Protein AF-A9D8X7-F1 (afdb_monomer_lite)

Structure (mmCIF, N/CA/C/O backbone):
data_AF-A9D8X7-F1
#
_entry.id   AF-A9D8X7-F1
#
loop_
_atom_site.group_PDB
_atom_site.id
_atom_site.type_symbol
_atom_site.label_atom_id
_atom_site.label_alt_id
_atom_site.label_comp_id
_atom_site.label_asym_id
_atom_site.label_entity_id
_atom_site.label_seq_id
_atom_site.pdbx_PDB_ins_code
_atom_site.Cartn_x
_atom_site.Cartn_y
_atom_site.Cartn_z
_atom_site.occupancy
_atom_site.B_iso_or_equiv
_atom_site.auth_seq_id
_atom_site.auth_comp_id
_atom_site.auth_asym_id
_atom_site.auth_atom_id
_atom_site.pdbx_PDB_model_num
ATOM 1 N N . MET A 1 1 ? 6.550 5.483 -1.664 1.00 69.44 1 MET A N 1
ATOM 2 C CA . MET A 1 1 ? 6.994 4.582 -0.578 1.00 69.44 1 MET A CA 1
ATOM 3 C C . MET A 1 1 ? 7.989 3.590 -1.161 1.00 69.44 1 MET A C 1
ATOM 5 O O . MET A 1 1 ? 7.839 3.240 -2.322 1.00 69.44 1 MET A O 1
ATOM 9 N N . ALA A 1 2 ? 9.001 3.157 -0.411 1.00 82.88 2 ALA A N 1
ATOM 10 C CA . ALA A 1 2 ? 9.888 2.099 -0.896 1.00 82.88 2 ALA A CA 1
ATOM 11 C C . ALA A 1 2 ? 9.132 0.750 -0.947 1.00 82.88 2 ALA A C 1
ATOM 13 O O . ALA A 1 2 ? 8.409 0.448 0.009 1.00 82.88 2 ALA A O 1
ATOM 14 N N . PRO A 1 3 ? 9.303 -0.081 -1.994 1.00 83.12 3 PRO A N 1
ATOM 15 C CA . PRO A 1 3 ? 8.657 -1.395 -2.096 1.00 83.12 3 PRO A CA 1
ATOM 16 C C . PRO A 1 3 ? 8.888 -2.295 -0.877 1.00 83.12 3 PRO A C 1
ATOM 18 O O . PRO A 1 3 ? 8.006 -3.049 -0.474 1.00 83.12 3 PRO A O 1
ATOM 21 N N . THR A 1 4 ? 10.056 -2.177 -0.244 1.00 85.62 4 THR A N 1
ATOM 22 C CA . THR A 1 4 ? 10.438 -2.968 0.930 1.00 85.62 4 THR A CA 1
ATOM 23 C C . THR A 1 4 ? 9.498 -2.771 2.123 1.00 85.62 4 THR A C 1
ATOM 25 O O . THR A 1 4 ? 9.183 -3.741 2.810 1.00 85.62 4 THR A O 1
ATOM 28 N N . ALA A 1 5 ? 8.967 -1.562 2.329 1.00 86.50 5 ALA A N 1
ATOM 29 C CA . ALA A 1 5 ? 7.985 -1.317 3.387 1.00 86.50 5 ALA A CA 1
ATOM 30 C C . ALA A 1 5 ? 6.654 -2.033 3.104 1.00 86.50 5 ALA A C 1
ATOM 32 O O . ALA A 1 5 ? 6.089 -2.660 3.995 1.00 86.50 5 ALA A O 1
ATOM 33 N N . ILE A 1 6 ? 6.189 -2.013 1.850 1.00 88.25 6 ILE A N 1
ATOM 34 C CA . ILE A 1 6 ? 4.954 -2.707 1.455 1.00 88.25 6 ILE A CA 1
ATOM 35 C C . ILE A 1 6 ? 5.111 -4.222 1.588 1.00 88.25 6 ILE A C 1
ATOM 37 O O . ILE A 1 6 ? 4.191 -4.885 2.059 1.00 88.25 6 ILE A O 1
ATOM 41 N N . ARG A 1 7 ? 6.282 -4.778 1.251 1.00 87.31 7 ARG A N 1
ATOM 42 C CA . ARG A 1 7 ? 6.554 -6.210 1.454 1.00 87.31 7 ARG A CA 1
ATOM 43 C C . ARG A 1 7 ? 6.465 -6.617 2.922 1.00 87.31 7 ARG A C 1
ATOM 45 O O . ARG A 1 7 ? 5.914 -7.672 3.220 1.00 87.31 7 ARG A O 1
ATOM 52 N N . ALA A 1 8 ? 6.992 -5.795 3.829 1.00 90.31 8 ALA A N 1
ATOM 53 C CA . ALA A 1 8 ? 6.889 -6.058 5.262 1.00 90.31 8 ALA A CA 1
ATOM 54 C C . ALA A 1 8 ? 5.424 -6.047 5.726 1.00 90.31 8 ALA A C 1
ATOM 56 O O . ALA A 1 8 ? 4.999 -6.985 6.390 1.00 90.31 8 ALA A O 1
ATOM 57 N N . ILE A 1 9 ? 4.637 -5.057 5.285 1.00 90.19 9 ILE A N 1
ATOM 58 C CA . ILE A 1 9 ? 3.198 -4.985 5.585 1.00 90.19 9 ILE A CA 1
ATOM 59 C C . ILE A 1 9 ? 2.473 -6.222 5.049 1.00 90.19 9 ILE A C 1
ATOM 61 O O . ILE A 1 9 ? 1.745 -6.858 5.795 1.00 90.19 9 ILE A O 1
ATOM 65 N N . LYS A 1 10 ? 2.710 -6.617 3.793 1.00 90.25 10 LYS A N 1
ATOM 66 C CA . LYS A 1 10 ? 2.095 -7.814 3.199 1.00 90.25 10 LYS A CA 1
ATOM 67 C C . LYS A 1 10 ? 2.436 -9.094 3.963 1.00 90.25 10 LYS A C 1
ATOM 69 O O . LYS A 1 10 ? 1.606 -9.991 4.049 1.00 90.25 10 LYS A O 1
ATOM 74 N N . ARG A 1 11 ? 3.665 -9.221 4.466 1.00 91.12 11 ARG A N 1
ATOM 75 C CA . ARG A 1 11 ? 4.088 -10.402 5.230 1.00 91.12 11 ARG A CA 1
ATOM 76 C C . ARG A 1 11 ? 3.392 -10.471 6.587 1.00 91.12 11 ARG A C 1
ATOM 78 O O . ARG A 1 11 ? 2.997 -11.557 6.999 1.00 91.12 11 ARG A O 1
ATOM 85 N N . ASP A 1 12 ? 3.285 -9.334 7.264 1.00 92.75 12 ASP A N 1
ATOM 86 C CA . ASP A 1 12 ? 2.788 -9.268 8.637 1.00 92.75 12 ASP A CA 1
ATOM 87 C C . ASP A 1 12 ? 1.244 -9.156 8.683 1.00 92.75 12 ASP A C 1
ATOM 89 O O . ASP A 1 12 ? 0.626 -9.607 9.643 1.00 92.75 12 ASP A O 1
ATOM 93 N N . ASP A 1 13 ? 0.620 -8.623 7.627 1.00 91.44 13 ASP A N 1
ATOM 94 C CA . ASP A 1 13 ? -0.830 -8.532 7.415 1.00 91.44 13 ASP A CA 1
ATOM 95 C C . ASP A 1 13 ? -1.197 -8.883 5.956 1.00 91.44 13 ASP A C 1
ATOM 97 O O . ASP A 1 13 ? -1.517 -8.008 5.145 1.00 91.44 13 ASP A O 1
ATOM 101 N N . PRO A 1 14 ? -1.146 -10.171 5.576 1.00 90.50 14 PRO A N 1
ATOM 102 C CA . PRO A 1 14 ? -1.437 -10.604 4.209 1.00 90.50 14 PRO A CA 1
ATOM 103 C C . PRO A 1 14 ? -2.893 -10.361 3.801 1.00 90.50 14 PRO A C 1
ATOM 105 O O . PRO A 1 14 ? -3.178 -10.237 2.600 1.00 90.50 14 PRO A O 1
ATOM 108 N N . ASP A 1 15 ? -3.800 -10.267 4.777 1.00 90.88 15 ASP A N 1
ATOM 109 C CA . ASP A 1 15 ? -5.229 -10.046 4.572 1.00 90.88 15 ASP A CA 1
ATOM 110 C C . ASP A 1 15 ? -5.649 -8.573 4.576 1.00 90.88 15 ASP A C 1
ATOM 112 O O . ASP A 1 15 ? -6.746 -8.238 4.115 1.00 90.88 15 ASP A O 1
ATOM 116 N N . GLY A 1 16 ? -4.742 -7.667 4.939 1.00 87.94 16 GLY A N 1
ATOM 117 C CA . GLY A 1 16 ? -5.040 -6.242 4.997 1.00 87.94 16 GLY A CA 1
ATOM 118 C C . GLY A 1 16 ? -6.078 -5.926 6.075 1.00 87.94 16 GLY A C 1
ATOM 119 O O . GLY A 1 16 ? -6.882 -5.011 5.893 1.00 87.94 16 GLY A O 1
ATOM 120 N N . ASP A 1 17 ? -6.114 -6.694 7.163 1.00 90.25 17 ASP A N 1
ATOM 121 C CA . ASP A 1 17 ? -7.075 -6.517 8.248 1.00 90.25 17 ASP A CA 1
ATOM 122 C C . ASP A 1 17 ? -6.913 -5.152 8.926 1.00 90.25 17 A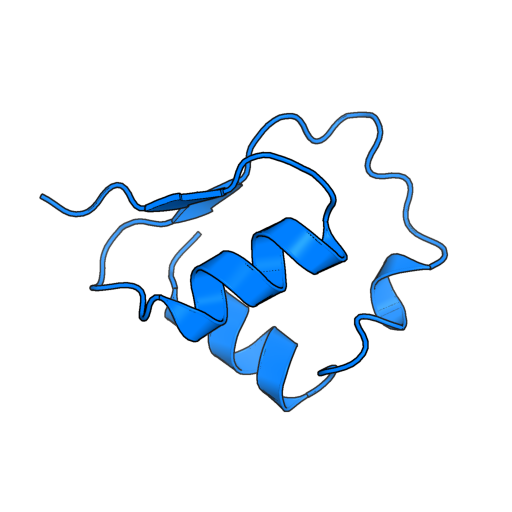SP A C 1
ATOM 124 O O . ASP A 1 17 ? -7.912 -4.551 9.330 1.00 90.25 17 ASP A O 1
ATOM 128 N N . PHE A 1 18 ? -5.698 -4.591 8.940 1.00 87.12 18 PHE A N 1
ATOM 129 C CA . PHE A 1 18 ? -5.452 -3.237 9.444 1.00 87.12 18 PHE A CA 1
ATOM 130 C C . PHE A 1 18 ? -6.077 -2.134 8.580 1.00 87.12 18 PHE A C 1
ATOM 132 O O . PHE A 1 18 ? -6.196 -1.001 9.040 1.00 87.12 18 PHE A O 1
ATOM 139 N N . LEU A 1 19 ? -6.492 -2.432 7.344 1.00 85.81 19 LEU A N 1
ATOM 140 C CA . LEU A 1 19 ? -7.140 -1.461 6.458 1.00 85.81 19 LEU A CA 1
ATOM 141 C C . LEU A 1 19 ? -8.659 -1.379 6.662 1.00 85.81 19 LEU A C 1
ATOM 143 O O . LEU A 1 19 ? -9.271 -0.445 6.149 1.00 85.81 19 LEU A O 1
ATOM 147 N N . ARG A 1 20 ? -9.282 -2.326 7.382 1.00 84.94 20 ARG A N 1
ATOM 148 C CA . ARG A 1 20 ? -10.753 -2.406 7.499 1.00 84.94 20 ARG A CA 1
ATOM 149 C C . ARG A 1 20 ? -11.382 -1.163 8.127 1.00 84.94 20 ARG A C 1
ATOM 151 O O . ARG A 1 20 ? -12.436 -0.737 7.666 1.00 84.94 20 ARG A O 1
ATOM 158 N N . ASP A 1 21 ? -10.711 -0.572 9.112 1.00 85.69 21 ASP A N 1
ATOM 159 C CA . ASP A 1 21 ? -11.220 0.574 9.880 1.00 85.69 21 ASP A CA 1
ATOM 160 C C . ASP A 1 21 ? -10.513 1.898 9.532 1.00 85.69 21 ASP A C 1
ATOM 162 O O . ASP A 1 21 ? -10.617 2.885 10.263 1.00 85.69 21 ASP A O 1
ATOM 166 N N . VAL A 1 22 ? -9.778 1.941 8.416 1.00 88.69 22 VAL A N 1
ATOM 167 C CA . VAL A 1 22 ? -9.032 3.128 7.978 1.00 88.69 22 VAL A CA 1
ATOM 168 C C . VAL A 1 22 ? -9.744 3.786 6.800 1.00 88.69 22 VAL A C 1
ATOM 170 O O . VAL A 1 22 ?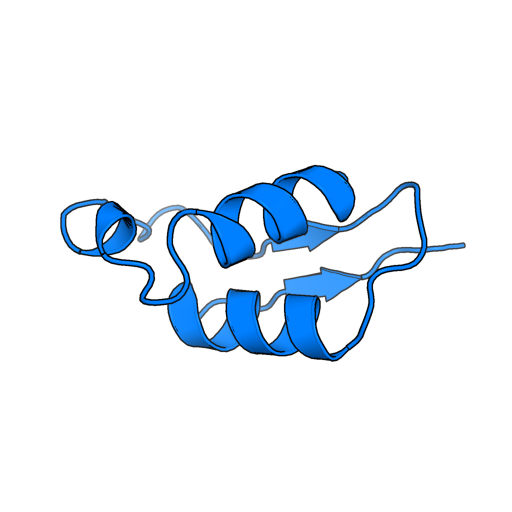 -9.922 3.178 5.745 1.00 88.69 22 VAL A O 1
ATOM 173 N N . ASP A 1 23 ? -10.105 5.064 6.943 1.00 88.81 23 ASP A N 1
ATOM 174 C CA . ASP A 1 23 ? -10.642 5.834 5.822 1.00 88.81 23 ASP A CA 1
ATOM 175 C C . ASP A 1 23 ? -9.533 6.202 4.821 1.00 88.81 23 ASP A C 1
ATOM 177 O O . ASP A 1 23 ? -8.662 7.034 5.080 1.00 88.81 23 ASP A O 1
ATOM 181 N N . LEU A 1 24 ? -9.589 5.582 3.641 1.00 89.69 24 LEU A N 1
ATOM 182 C CA . LEU A 1 24 ? -8.684 5.824 2.515 1.00 89.69 24 LEU A CA 1
ATOM 183 C C . LEU A 1 24 ? -9.294 6.749 1.449 1.00 89.69 24 LEU A C 1
ATOM 185 O O . LEU A 1 24 ? -8.791 6.812 0.322 1.00 89.69 24 LEU A O 1
ATOM 189 N N . SER A 1 25 ? -10.382 7.461 1.751 1.00 90.88 25 SER A N 1
ATOM 190 C CA . SER A 1 25 ? -11.060 8.367 0.814 1.00 90.88 25 SER A CA 1
ATOM 191 C C . SER A 1 25 ? -10.113 9.426 0.229 1.00 90.88 25 SER A C 1
ATOM 193 O O . SER A 1 25 ? -10.141 9.685 -0.977 1.00 90.88 25 SER A O 1
ATOM 195 N N . CYS A 1 26 ? -9.206 9.956 1.052 1.00 93.00 26 CYS A N 1
ATOM 196 C CA . CYS A 1 26 ? -8.188 10.932 0.658 1.00 93.00 26 CYS A CA 1
ATOM 197 C C . CYS A 1 26 ? -7.028 10.331 -0.153 1.00 93.00 26 CYS A C 1
ATOM 199 O O . CYS A 1 26 ? -6.330 11.063 -0.861 1.00 93.00 26 CYS A O 1
ATOM 201 N N . LEU A 1 27 ? -6.805 9.015 -0.080 1.00 92.75 27 LEU A N 1
ATOM 202 C CA . LEU A 1 27 ? -5.753 8.345 -0.838 1.00 92.75 27 LEU A CA 1
ATOM 203 C C . LEU A 1 27 ? -6.225 8.123 -2.281 1.00 92.75 27 LEU A C 1
ATOM 205 O O . LEU A 1 27 ? -7.204 7.419 -2.541 1.00 92.75 27 LEU A O 1
ATOM 209 N N . LYS A 1 28 ? -5.519 8.731 -3.239 1.00 92.88 28 LYS A N 1
ATOM 210 C CA . LYS A 1 28 ? -5.822 8.597 -4.674 1.00 92.88 28 LYS A CA 1
ATOM 211 C C . LYS A 1 28 ? -4.948 7.562 -5.366 1.00 92.88 28 LYS A C 1
ATOM 213 O O . LYS A 1 28 ? -5.464 6.767 -6.140 1.00 92.88 28 LYS A O 1
ATOM 218 N N . THR A 1 29 ? -3.648 7.575 -5.086 1.00 92.75 29 THR A N 1
ATOM 219 C CA . THR A 1 29 ? -2.655 6.740 -5.770 1.00 92.75 29 THR A CA 1
ATOM 220 C C . THR A 1 29 ? -1.488 6.470 -4.832 1.00 92.75 29 THR A C 1
ATOM 222 O O . THR A 1 29 ? -1.027 7.384 -4.145 1.00 92.75 29 THR A O 1
ATOM 225 N N . LEU A 1 30 ? -0.997 5.232 -4.819 1.00 90.88 30 LEU A N 1
ATOM 226 C CA . LEU A 1 30 ? 0.237 4.861 -4.133 1.00 90.88 30 LEU A CA 1
ATOM 227 C C . LEU A 1 30 ? 1.377 4.797 -5.152 1.00 90.88 30 LEU A C 1
ATOM 229 O O . LEU A 1 30 ? 1.298 4.053 -6.121 1.00 90.88 30 LEU A O 1
ATOM 233 N N . PHE A 1 31 ? 2.451 5.545 -4.918 1.00 90.75 31 PHE A N 1
ATOM 234 C CA . PHE A 1 31 ? 3.657 5.483 -5.746 1.00 90.75 31 PHE A CA 1
ATOM 235 C C . PHE A 1 31 ? 4.739 4.677 -5.033 1.00 90.75 31 PHE A C 1
ATOM 237 O O . PHE A 1 31 ? 5.077 4.979 -3.880 1.00 90.75 31 PHE A O 1
ATOM 244 N N . LEU A 1 32 ? 5.292 3.678 -5.712 1.00 89.62 32 LEU A N 1
ATOM 245 C CA . LEU A 1 32 ? 6.446 2.901 -5.280 1.00 89.62 32 LEU A CA 1
ATOM 246 C C . LEU A 1 32 ? 7.679 3.369 -6.050 1.00 89.62 32 LEU A C 1
ATOM 248 O O . LEU A 1 32 ? 7.590 3.633 -7.239 1.00 89.62 32 LEU A O 1
ATOM 252 N N . ALA A 1 33 ? 8.793 3.580 -5.355 1.00 86.44 33 ALA A N 1
ATOM 253 C CA . ALA A 1 33 ? 10.018 4.095 -5.964 1.00 86.44 33 ALA A CA 1
ATOM 254 C C . ALA A 1 33 ? 11.252 3.685 -5.151 1.00 86.44 33 ALA A C 1
ATOM 256 O O . ALA A 1 33 ? 11.144 3.371 -3.963 1.00 86.44 33 ALA A O 1
ATOM 257 N N . GLY A 1 34 ? 12.424 3.754 -5.783 1.00 81.56 34 GLY A N 1
ATOM 258 C CA . GLY A 1 34 ? 13.736 3.574 -5.150 1.00 81.56 34 GLY A CA 1
ATOM 259 C C . GLY A 1 34 ? 14.326 2.168 -5.264 1.00 81.56 34 GLY A C 1
ATOM 260 O O . GLY A 1 34 ? 15.541 2.028 -5.283 1.00 81.56 34 GLY A O 1
ATOM 261 N N . GLU A 1 35 ? 13.496 1.139 -5.402 1.00 82.19 35 GLU A N 1
ATOM 262 C CA . GLU A 1 35 ? 13.929 -0.241 -5.641 1.00 82.19 35 GLU A CA 1
ATOM 263 C C . GLU A 1 35 ? 12.950 -0.914 -6.604 1.00 82.19 35 GLU A C 1
ATOM 265 O O . GLU A 1 35 ? 11.825 -0.443 -6.769 1.00 82.19 35 GLU A O 1
ATOM 270 N N . ARG A 1 36 ? 13.345 -2.039 -7.209 1.00 80.06 36 ARG A N 1
ATOM 271 C CA . ARG A 1 36 ? 12.432 -2.832 -8.037 1.00 80.06 36 ARG A CA 1
ATOM 272 C C . ARG A 1 36 ? 11.297 -3.386 -7.173 1.00 80.06 36 ARG A C 1
ATOM 274 O O . ARG A 1 36 ? 11.543 -4.132 -6.215 1.00 80.06 36 ARG A O 1
ATOM 281 N N . CYS A 1 37 ? 10.058 -3.051 -7.519 1.00 82.69 37 CYS A N 1
ATOM 282 C CA . CYS A 1 37 ? 8.893 -3.706 -6.946 1.00 82.69 37 CYS A CA 1
ATOM 283 C C . CYS A 1 37 ? 8.643 -5.036 -7.667 1.00 82.69 37 CYS A C 1
ATOM 285 O O . CYS A 1 37 ? 8.729 -5.132 -8.892 1.00 82.69 37 CYS A O 1
ATOM 287 N N . ASP A 1 38 ? 8.371 -6.094 -6.909 1.00 87.50 38 ASP A N 1
ATOM 288 C CA . ASP A 1 38 ? 7.899 -7.344 -7.490 1.00 87.50 38 ASP A CA 1
ATOM 289 C C . ASP A 1 38 ? 6.399 -7.230 -7.845 1.00 87.50 38 ASP A C 1
ATOM 291 O O . ASP A 1 38 ? 5.630 -6.623 -7.093 1.00 87.50 38 ASP A O 1
ATOM 295 N N . PRO A 1 39 ? 5.953 -7.812 -8.978 1.00 88.38 39 PRO A N 1
ATOM 296 C CA . PRO A 1 39 ? 4.568 -7.682 -9.439 1.00 88.38 39 PRO A CA 1
ATOM 297 C C . PRO A 1 39 ? 3.525 -8.168 -8.425 1.00 88.38 39 PRO A C 1
ATOM 299 O O . PRO A 1 39 ? 2.429 -7.625 -8.354 1.00 88.38 39 PRO A O 1
ATOM 302 N N . ASP A 1 40 ? 3.868 -9.176 -7.624 1.00 90.62 40 ASP A N 1
ATOM 303 C CA . ASP A 1 40 ? 2.990 -9.761 -6.609 1.00 90.62 40 ASP A CA 1
ATOM 304 C C . ASP A 1 40 ? 2.714 -8.792 -5.442 1.00 90.62 40 ASP A C 1
ATOM 306 O O . ASP A 1 40 ? 1.590 -8.705 -4.939 1.00 90.62 40 ASP A O 1
ATOM 310 N N . THR A 1 41 ? 3.709 -8.008 -5.027 1.00 89.88 41 THR A N 1
ATOM 311 C CA . THR A 1 41 ? 3.530 -6.931 -4.044 1.00 89.88 41 THR A CA 1
ATOM 312 C C . THR A 1 41 ? 2.683 -5.795 -4.605 1.00 89.88 41 THR A C 1
ATOM 314 O O . THR A 1 41 ? 1.812 -5.279 -3.900 1.00 89.88 41 THR A O 1
ATOM 317 N N . LEU A 1 42 ? 2.889 -5.433 -5.873 1.00 90.12 42 LEU A N 1
ATOM 318 C CA . LEU A 1 42 ? 2.120 -4.376 -6.528 1.00 90.12 42 LEU A CA 1
ATOM 319 C C . LEU A 1 42 ? 0.637 -4.749 -6.659 1.00 90.12 42 LEU A C 1
ATOM 321 O O . LEU A 1 42 ? -0.224 -3.990 -6.215 1.00 90.12 42 LEU A O 1
ATOM 325 N N . LEU A 1 43 ? 0.350 -5.945 -7.180 1.00 91.88 43 LEU A N 1
ATOM 326 C CA . LEU A 1 43 ? -1.014 -6.462 -7.334 1.00 91.88 43 LEU A CA 1
ATOM 327 C C . LEU A 1 43 ? -1.720 -6.622 -5.987 1.00 91.88 43 LEU A C 1
ATOM 329 O O . LEU A 1 43 ? -2.899 -6.294 -5.861 1.00 91.88 43 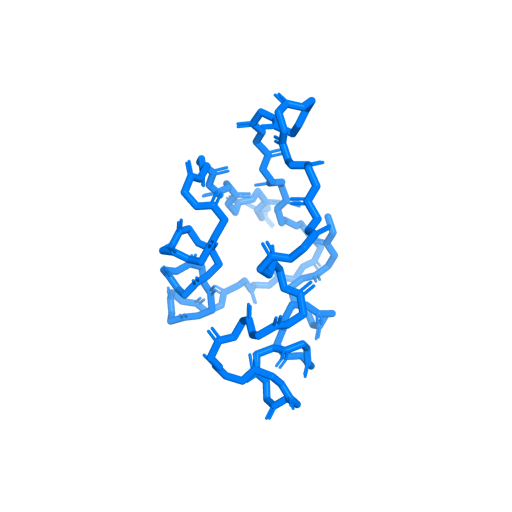LEU A O 1
ATOM 333 N N . TRP A 1 44 ? -1.004 -7.093 -4.964 1.00 93.00 44 TRP A N 1
ATOM 334 C CA . TRP A 1 44 ? -1.555 -7.190 -3.616 1.00 93.00 44 TRP A CA 1
ATOM 335 C C . TRP A 1 44 ? -1.937 -5.812 -3.065 1.00 93.00 44 TRP A C 1
ATOM 337 O O . TRP A 1 44 ? -3.053 -5.640 -2.576 1.00 93.00 44 TRP A O 1
ATOM 347 N N . ALA A 1 45 ? -1.057 -4.815 -3.186 1.00 92.19 45 ALA A N 1
ATOM 348 C CA . ALA A 1 45 ? -1.329 -3.470 -2.689 1.00 92.19 45 ALA A CA 1
ATOM 349 C C . ALA A 1 45 ? -2.513 -2.824 -3.423 1.00 92.19 45 ALA A C 1
ATOM 351 O O . ALA A 1 45 ? -3.373 -2.217 -2.786 1.00 92.19 45 ALA A O 1
ATOM 352 N N . GLU A 1 46 ? -2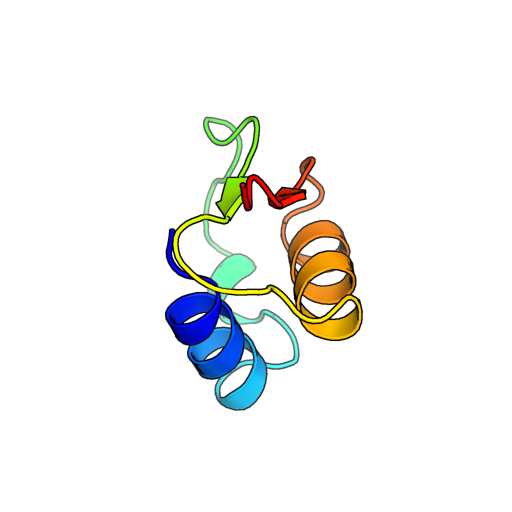.602 -3.001 -4.742 1.00 92.75 46 GLU A N 1
ATOM 353 C CA . GLU A 1 46 ? -3.719 -2.502 -5.547 1.00 92.75 46 GLU A CA 1
ATOM 354 C C . GLU A 1 46 ? -5.044 -3.168 -5.153 1.00 92.75 46 GLU A C 1
ATOM 356 O O . GLU A 1 46 ? -6.047 -2.480 -4.947 1.00 92.75 46 GLU A O 1
ATOM 361 N N . ALA A 1 47 ? -5.040 -4.489 -4.947 1.00 92.44 47 ALA A N 1
ATOM 362 C CA . ALA A 1 47 ? -6.219 -5.239 -4.523 1.00 92.44 47 ALA A CA 1
ATOM 363 C C . ALA A 1 47 ? -6.710 -4.834 -3.123 1.00 92.44 47 ALA A C 1
ATOM 365 O O . ALA A 1 47 ? -7.918 -4.692 -2.912 1.00 92.44 47 ALA A O 1
ATOM 366 N N . ARG A 1 48 ? -5.791 -4.632 -2.168 1.00 92.44 48 ARG A N 1
ATOM 367 C CA . ARG A 1 48 ? -6.134 -4.273 -0.783 1.00 92.44 48 ARG A CA 1
ATOM 368 C C . ARG A 1 48 ? -6.554 -2.810 -0.650 1.00 92.44 48 ARG A C 1
ATOM 370 O O . ARG A 1 48 ? -7.550 -2.527 0.008 1.00 92.44 48 ARG A O 1
ATOM 377 N N . LEU A 1 49 ? -5.846 -1.885 -1.301 1.00 91.50 49 LEU A N 1
ATOM 378 C CA . LEU A 1 49 ? -6.151 -0.451 -1.226 1.00 91.50 49 LEU A CA 1
ATOM 379 C C . LEU A 1 49 ? -7.330 -0.053 -2.119 1.00 91.50 49 LEU A C 1
ATOM 381 O O . LEU A 1 49 ? -7.963 0.970 -1.863 1.00 91.50 49 LEU A O 1
ATOM 385 N N . LYS A 1 50 ? -7.624 -0.831 -3.172 1.00 91.50 50 LYS A N 1
ATOM 386 C CA . LYS A 1 50 ? -8.587 -0.480 -4.233 1.00 91.50 50 LYS A CA 1
ATOM 387 C C . LYS A 1 50 ? -8.296 0.891 -4.853 1.00 91.50 50 LYS A C 1
ATOM 389 O O . LYS A 1 50 ? -9.207 1.651 -5.188 1.00 91.50 50 LYS A O 1
ATOM 394 N N . LYS A 1 51 ? -7.010 1.220 -4.974 1.00 92.31 51 LYS A N 1
ATOM 395 C CA . LYS A 1 51 ? -6.482 2.450 -5.573 1.00 92.31 51 LYS A CA 1
ATOM 396 C C . LYS A 1 51 ? -5.339 2.081 -6.516 1.00 92.31 51 LYS A C 1
ATOM 398 O O . LYS A 1 51 ? -4.634 1.119 -6.219 1.00 92.31 51 LYS A O 1
ATOM 403 N N . PRO A 1 52 ? -5.097 2.869 -7.575 1.00 92.94 52 PRO A N 1
ATOM 404 C CA . PRO A 1 52 ? -3.945 2.667 -8.442 1.00 92.94 52 PRO A CA 1
ATOM 405 C C . PRO A 1 52 ? -2.630 2.642 -7.651 1.00 92.94 52 PRO A C 1
ATOM 407 O O . PRO A 1 52 ? -2.376 3.533 -6.828 1.00 92.94 52 PRO A O 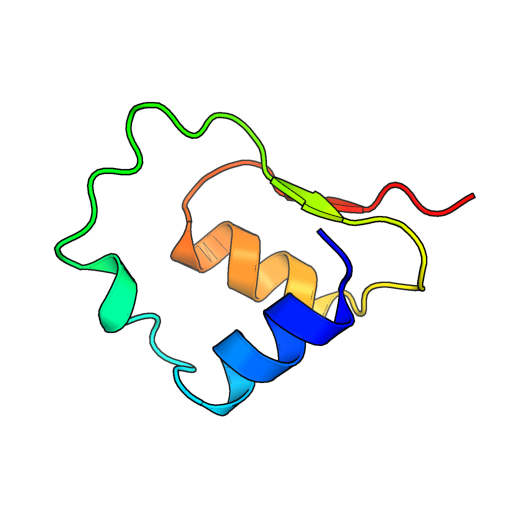1
ATOM 410 N N . VAL A 1 53 ? -1.791 1.646 -7.934 1.00 92.19 53 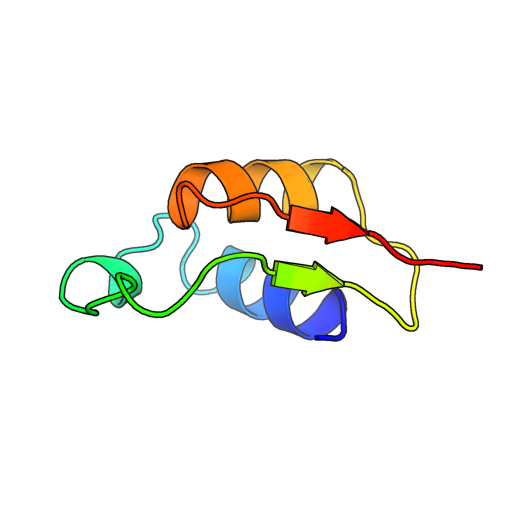VAL A N 1
ATOM 411 C CA . VAL A 1 53 ? -0.425 1.533 -7.411 1.00 92.19 53 VAL A CA 1
ATOM 412 C C . VAL A 1 53 ? 0.544 1.623 -8.582 1.00 92.19 53 VAL A C 1
ATOM 414 O O . VAL A 1 53 ? 0.478 0.828 -9.513 1.00 92.19 53 VAL A O 1
ATOM 417 N N . ILE A 1 54 ? 1.428 2.616 -8.556 1.00 90.38 54 ILE A N 1
ATOM 418 C CA . ILE A 1 54 ? 2.347 2.916 -9.655 1.00 90.38 54 ILE A CA 1
ATOM 419 C C . ILE A 1 54 ? 3.768 2.627 -9.191 1.00 90.38 54 ILE A C 1
ATOM 421 O O . ILE A 1 54 ? 4.262 3.295 -8.283 1.00 90.38 54 ILE A O 1
ATOM 425 N N . ASP A 1 55 ? 4.427 1.662 -9.830 1.00 84.50 55 ASP A N 1
ATOM 426 C CA . ASP A 1 55 ? 5.867 1.459 -9.680 1.00 84.50 55 ASP A CA 1
ATOM 427 C C . ASP A 1 55 ? 6.614 2.439 -10.587 1.00 84.50 55 ASP A C 1
ATOM 429 O O . ASP A 1 55 ? 6.553 2.355 -11.813 1.00 84.50 55 ASP A O 1
ATOM 433 N N . HIS A 1 56 ? 7.280 3.409 -9.973 1.00 78.00 56 HIS A N 1
ATOM 434 C CA . HIS A 1 56 ? 8.122 4.394 -10.630 1.00 78.00 56 HIS A CA 1
ATOM 435 C C . HIS A 1 56 ? 9.577 4.088 -10.277 1.00 78.00 56 HIS A C 1
ATOM 437 O O . HIS A 1 56 ? 10.201 4.732 -9.430 1.00 78.00 56 HIS A O 1
ATOM 443 N N . TRP A 1 57 ? 10.095 3.053 -10.929 1.00 63.69 57 TRP A N 1
ATOM 444 C CA . TRP A 1 57 ? 11.519 2.770 -10.990 1.00 63.69 57 TRP A CA 1
ATOM 445 C C . TRP A 1 57 ? 12.074 3.316 -12.317 1.00 63.69 57 TRP A C 1
ATOM 447 O O . TRP A 1 57 ? 11.437 3.178 -13.363 1.00 63.69 57 TRP A O 1
ATOM 457 N N . TRP A 1 58 ? 13.210 4.010 -12.241 1.00 60.69 58 TRP A N 1
ATOM 458 C CA . TRP A 1 58 ? 14.054 4.378 -13.381 1.00 60.69 58 TRP A CA 1
ATOM 459 C C . TRP A 1 58 ? 15.197 3.369 -13.458 1.00 60.69 58 TRP A C 1
ATOM 461 O O . TRP A 1 58 ? 15.739 3.040 -12.373 1.00 60.69 58 TRP A O 1
#

Organism: NCBI:txid314608

Sequence (58 aa):
MAPTAIRAIKRDDPDGDFLRDVDLSCLKTLFLAGERCDPDTLLWAEARLKKPVIDHWW

Foldseek 3Di:
DELVVLVVCCVVCVPLPVCPPDDCVVPAEAEYEDDDHDVVSLVSCCVNSVHHYHYDYD

InterPro domains:
  IPR042099 ANL, N-terminal domain [G3DSA:3.40.50.12780] (1-58)

Secondary structure (DSSP, 8-state):
--HHHHHHHHHH-TT-GGGTT---TT---EEEESSPPPHHHHHHHHHHHTS-EEEE--

pLDDT: mean 87.67, std 6.52, range [60.69, 93.0]

Radius of gyration: 10.97 Å; chains: 1; bounding box: 25×22×23 Å